Protein AF-A0A7X6ANU0-F1 (afdb_monomer_lite)

Secondary structure (DSSP, 8-state):
--TTT---SEEE-TT--EEESSEEEEEEETTTTEEEEEEPTT-B-TTSPBP-HHHHHHHHHHHHH-TTGGG-

Structure (mmCIF, N/CA/C/O backbone):
data_AF-A0A7X6ANU0-F1
#
_entry.id   AF-A0A7X6ANU0-F1
#
loop_
_atom_site.group_PDB
_atom_site.id
_atom_site.type_symbol
_atom_site.label_atom_id
_atom_site.label_alt_id
_atom_site.label_comp_id
_atom_site.label_asym_id
_atom_site.label_entity_id
_atom_site.label_seq_id
_atom_site.pdbx_PDB_ins_code
_atom_site.Cartn_x
_atom_site.Cartn_y
_atom_site.Cartn_z
_atom_site.occupancy
_atom_site.B_iso_or_equiv
_atom_site.auth_seq_id
_atom_site.auth_comp_id
_atom_site.auth_asym_id
_atom_site.auth_atom_id
_atom_site.pdbx_PDB_model_num
ATOM 1 N N . MET A 1 1 ? -1.578 -18.729 5.537 1.00 47.41 1 MET A N 1
ATOM 2 C CA . MET A 1 1 ? -2.588 -18.348 4.526 1.00 47.41 1 MET A CA 1
ATOM 3 C C . MET A 1 1 ? -3.481 -17.274 5.137 1.00 47.41 1 MET A C 1
ATOM 5 O O . MET A 1 1 ? -4.319 -17.614 5.958 1.00 47.41 1 MET A O 1
ATOM 9 N N . ALA A 1 2 ? -3.230 -15.995 4.833 1.00 60.91 2 ALA A N 1
ATOM 10 C CA . ALA A 1 2 ? -3.854 -14.836 5.497 1.00 60.91 2 ALA A CA 1
ATOM 11 C C . ALA A 1 2 ? -4.831 -14.048 4.589 1.00 60.91 2 ALA A C 1
ATOM 13 O O . ALA A 1 2 ? -5.437 -13.074 5.022 1.00 60.91 2 ALA A O 1
ATOM 14 N N . TYR A 1 3 ? -5.039 -14.523 3.356 1.00 61.50 3 TYR A N 1
ATOM 15 C CA . TYR A 1 3 ? -5.892 -13.897 2.341 1.00 61.50 3 TYR A CA 1
ATOM 16 C C . TYR A 1 3 ? -7.338 -13.562 2.746 1.00 61.50 3 TYR A C 1
ATOM 18 O O . TYR A 1 3 ? -7.845 -12.580 2.226 1.00 61.50 3 TYR A O 1
ATOM 26 N N . PRO A 1 4 ? -8.040 -14.292 3.642 1.00 74.12 4 PRO A N 1
ATOM 27 C CA . PRO A 1 4 ? -9.402 -13.884 3.998 1.00 74.12 4 PRO A CA 1
ATOM 28 C C . PRO A 1 4 ? -9.457 -12.637 4.894 1.00 74.12 4 PRO A C 1
ATOM 30 O O . PRO A 1 4 ? -10.547 -12.137 5.148 1.00 74.12 4 PRO A O 1
ATOM 33 N N . VAL A 1 5 ? -8.315 -12.170 5.416 1.00 85.56 5 VAL A N 1
ATOM 34 C CA . VAL A 1 5 ? -8.245 -11.044 6.364 1.00 85.56 5 VAL A CA 1
ATOM 35 C C . VAL A 1 5 ? -7.407 -9.884 5.825 1.00 85.56 5 VAL A C 1
ATOM 37 O O . VAL A 1 5 ? -7.657 -8.743 6.203 1.00 85.56 5 VAL A O 1
ATOM 40 N N . PHE A 1 6 ? -6.431 -10.157 4.954 1.00 87.88 6 PHE A N 1
ATOM 41 C CA . PHE A 1 6 ? -5.511 -9.152 4.427 1.00 87.88 6 PHE A CA 1
ATOM 42 C C . PHE A 1 6 ? -5.450 -9.185 2.904 1.00 87.88 6 PHE A C 1
ATOM 44 O O . PHE A 1 6 ? -5.341 -10.255 2.302 1.00 87.88 6 PHE A O 1
ATOM 51 N N . ASP A 1 7 ? -5.399 -7.992 2.323 1.00 90.62 7 ASP A N 1
ATOM 52 C CA . ASP A 1 7 ? -5.201 -7.755 0.900 1.00 90.62 7 ASP A CA 1
ATOM 53 C C . ASP A 1 7 ? -3.793 -7.188 0.633 1.00 90.62 7 ASP A C 1
ATOM 55 O O . ASP A 1 7 ? -3.294 -6.380 1.423 1.00 90.62 7 ASP A O 1
ATOM 59 N N . PRO A 1 8 ? -3.118 -7.588 -0.460 1.00 91.88 8 PRO A N 1
ATOM 60 C CA . PRO A 1 8 ? -1.804 -7.058 -0.814 1.00 91.88 8 PRO A CA 1
ATOM 61 C C . PRO A 1 8 ? -1.893 -5.758 -1.631 1.00 91.88 8 PRO A C 1
ATOM 63 O O . PRO A 1 8 ? -2.919 -5.433 -2.224 1.00 91.88 8 PRO A O 1
ATOM 66 N N . LEU A 1 9 ? -0.773 -5.036 -1.739 1.00 93.88 9 LEU A N 1
ATOM 67 C CA . LEU A 1 9 ? -0.662 -3.879 -2.640 1.00 93.88 9 LEU A CA 1
ATOM 68 C C . LEU A 1 9 ? -0.796 -4.270 -4.117 1.00 93.88 9 LEU A C 1
ATOM 70 O O . LEU A 1 9 ? -1.478 -3.585 -4.878 1.00 93.88 9 LEU A O 1
ATOM 74 N N . PHE A 1 10 ? -0.170 -5.383 -4.494 1.00 94.38 10 PHE A N 1
ATOM 75 C CA . PHE A 1 10 ? -0.154 -5.941 -5.842 1.00 94.38 10 PHE A CA 1
ATOM 76 C C . PHE A 1 10 ? -0.526 -7.415 -5.780 1.00 94.38 10 PHE A C 1
ATOM 78 O O . PHE A 1 10 ? -0.198 -8.109 -4.815 1.00 94.38 10 PHE A O 1
ATOM 85 N N . TYR A 1 11 ? -1.193 -7.889 -6.821 1.00 93.38 11 TYR A N 1
ATOM 86 C CA . TYR A 1 11 ? -1.563 -9.286 -6.985 1.00 93.38 11 TYR A CA 1
ATOM 87 C C . TYR A 1 11 ? -0.975 -9.817 -8.290 1.00 93.38 11 TYR A C 1
ATOM 89 O O . TYR A 1 11 ? -0.512 -9.039 -9.123 1.00 93.38 11 TYR A O 1
ATOM 97 N N . PHE A 1 12 ? -0.977 -11.133 -8.469 1.00 93.25 12 PHE A N 1
ATOM 98 C CA . PHE A 1 12 ? -0.582 -11.758 -9.725 1.00 93.25 12 PHE A CA 1
ATOM 99 C C . PHE A 1 12 ? -1.665 -12.723 -10.198 1.00 93.25 12 PHE A C 1
ATOM 101 O O . PHE A 1 12 ? -2.343 -13.358 -9.388 1.00 93.25 12 PHE A O 1
ATOM 108 N N . ASP A 1 13 ? -1.876 -12.786 -11.508 1.00 92.44 13 ASP A N 1
ATOM 109 C CA . ASP A 1 13 ? -2.871 -13.676 -12.100 1.00 92.44 13 ASP A CA 1
ATOM 110 C C . ASP A 1 13 ? -2.349 -15.121 -12.221 1.00 92.44 13 ASP A C 1
ATOM 112 O O . ASP A 1 13 ? -1.247 -15.460 -11.787 1.00 92.44 13 ASP A O 1
ATOM 116 N N . GLN A 1 14 ? -3.169 -16.000 -12.799 1.00 94.06 14 GLN A N 1
ATOM 117 C CA . GLN A 1 14 ? -2.838 -17.420 -12.971 1.00 94.06 14 GLN A CA 1
ATOM 118 C C . GLN A 1 14 ? -1.637 -17.641 -13.903 1.00 94.06 14 GLN A C 1
ATOM 120 O O . GLN A 1 14 ? -0.976 -18.674 -13.811 1.00 94.06 14 GLN A O 1
ATOM 125 N N . ASP A 1 15 ? -1.351 -16.662 -14.760 1.00 94.81 15 ASP A N 1
ATOM 126 C CA . ASP A 1 15 ? -0.253 -16.665 -15.720 1.00 94.81 15 ASP A CA 1
ATOM 127 C C . ASP A 1 15 ? 1.009 -15.983 -15.147 1.00 94.81 15 ASP A C 1
ATOM 129 O O . ASP A 1 15 ? 2.055 -15.951 -15.797 1.00 94.81 15 ASP A O 1
ATOM 133 N N . GLY A 1 16 ? 0.939 -15.474 -13.909 1.00 93.06 16 GLY A N 1
ATOM 134 C CA . GLY A 1 16 ? 2.040 -14.821 -13.203 1.00 93.06 16 GLY A CA 1
ATOM 135 C C . GLY A 1 16 ? 2.212 -13.337 -13.535 1.00 93.06 16 GLY A C 1
ATOM 136 O O . GLY A 1 16 ? 3.225 -12.746 -13.147 1.00 93.06 16 GLY A O 1
ATOM 137 N N . ASN A 1 17 ? 1.256 -12.714 -14.228 1.00 95.19 17 ASN A N 1
ATOM 138 C CA . ASN A 1 17 ? 1.320 -11.284 -14.513 1.00 95.19 17 ASN A CA 1
ATOM 139 C C . ASN A 1 17 ? 0.915 -10.484 -13.278 1.00 95.19 17 ASN A C 1
ATOM 141 O O . ASN A 1 17 ? -0.158 -10.694 -12.714 1.00 95.19 17 ASN A O 1
ATOM 145 N N . TRP A 1 18 ? 1.759 -9.532 -12.889 1.00 93.31 18 TRP A N 1
ATOM 146 C CA . TRP A 1 18 ? 1.490 -8.631 -11.773 1.00 93.31 18 TRP A CA 1
ATOM 147 C C . TRP A 1 18 ? 0.508 -7.524 -12.157 1.00 93.31 18 TRP A C 1
ATOM 149 O O . TRP A 1 18 ? 0.622 -6.925 -13.227 1.00 93.31 18 TRP A O 1
ATOM 159 N N . PHE A 1 19 ? -0.410 -7.199 -11.248 1.00 93.00 19 PHE A N 1
ATOM 160 C CA . PHE A 1 19 ? -1.341 -6.085 -11.387 1.00 93.00 19 PHE A CA 1
ATOM 161 C C . PHE A 1 19 ? -1.613 -5.375 -10.045 1.00 93.00 19 PHE A C 1
ATOM 163 O O . PHE A 1 19 ? -1.515 -5.995 -8.980 1.00 93.00 19 PHE A O 1
ATOM 170 N N . PRO A 1 20 ? -1.951 -4.070 -10.058 1.00 94.81 20 PRO A N 1
ATOM 171 C CA . PRO A 1 20 ? -2.281 -3.324 -8.842 1.00 94.81 20 PRO A CA 1
ATOM 172 C C . PRO A 1 20 ? -3.567 -3.827 -8.171 1.00 94.81 20 PRO A C 1
ATOM 174 O O . PRO A 1 20 ? -4.586 -4.018 -8.842 1.00 94.81 20 PRO A O 1
ATOM 177 N N . TRP A 1 21 ? -3.536 -3.992 -6.845 1.00 94.81 21 TRP A N 1
ATOM 178 C CA . TRP A 1 21 ? -4.688 -4.394 -6.030 1.00 94.81 21 TRP A CA 1
ATOM 179 C C . TRP A 1 21 ? -5.115 -3.278 -5.073 1.00 94.81 21 TRP A C 1
ATOM 181 O O . TRP A 1 21 ? -5.969 -2.483 -5.456 1.00 94.81 21 TRP A O 1
ATOM 191 N N . LEU A 1 22 ? -4.512 -3.147 -3.882 1.00 95.31 22 LEU A N 1
ATOM 192 C CA . LEU A 1 22 ? -4.732 -1.975 -3.013 1.00 95.31 22 LEU A CA 1
ATOM 193 C C . LEU A 1 22 ? -3.979 -0.726 -3.499 1.0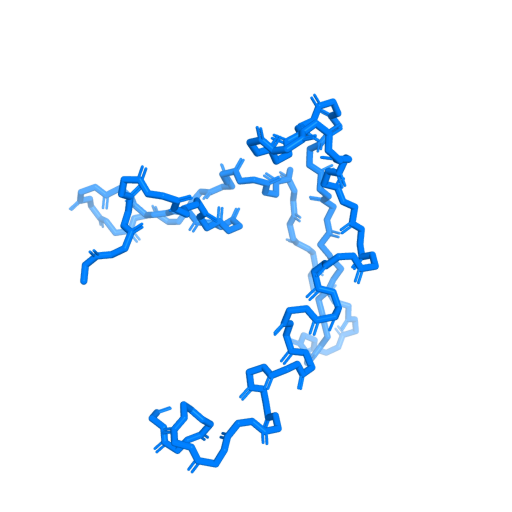0 95.31 22 LEU A C 1
ATOM 195 O O . LEU A 1 22 ? -4.398 0.401 -3.226 1.00 95.31 22 LEU A O 1
ATOM 199 N N . ALA A 1 23 ? -2.875 -0.916 -4.222 1.00 96.12 23 ALA A N 1
ATOM 200 C CA . ALA A 1 23 ? -2.207 0.169 -4.923 1.00 96.12 23 ALA A CA 1
ATOM 201 C C . ALA A 1 23 ? -2.961 0.527 -6.214 1.00 96.12 23 ALA A C 1
ATOM 203 O O . ALA A 1 23 ? -3.612 -0.313 -6.841 1.00 96.12 23 ALA A O 1
ATOM 204 N N . GLU A 1 24 ? -2.842 1.784 -6.621 1.00 95.75 24 GLU A N 1
ATOM 205 C CA . GLU A 1 24 ? -3.224 2.270 -7.944 1.00 95.75 24 GLU A CA 1
ATOM 206 C C . GLU A 1 24 ? -2.051 2.151 -8.923 1.00 95.75 24 GLU A C 1
ATOM 208 O O . GLU A 1 24 ? -2.220 1.658 -10.037 1.00 95.75 24 GLU A O 1
ATOM 213 N N . SER A 1 25 ? -0.848 2.535 -8.488 1.00 95.06 25 SER A N 1
ATOM 214 C CA . SER A 1 25 ? 0.374 2.450 -9.288 1.00 95.06 25 SER A CA 1
ATOM 215 C C . SER A 1 25 ? 1.619 2.264 -8.420 1.00 95.06 25 SER A C 1
ATOM 217 O O . SER A 1 25 ? 1.613 2.530 -7.216 1.00 95.06 25 SER A O 1
ATOM 219 N N . ALA A 1 26 ? 2.697 1.800 -9.053 1.00 94.25 26 ALA A N 1
ATOM 220 C CA . ALA A 1 26 ? 4.052 1.877 -8.528 1.00 94.25 26 ALA A CA 1
ATOM 221 C C . ALA A 1 26 ? 4.996 2.331 -9.640 1.00 94.25 26 ALA A C 1
ATOM 223 O O . ALA A 1 26 ? 5.043 1.716 -10.706 1.00 94.25 26 ALA A O 1
ATOM 2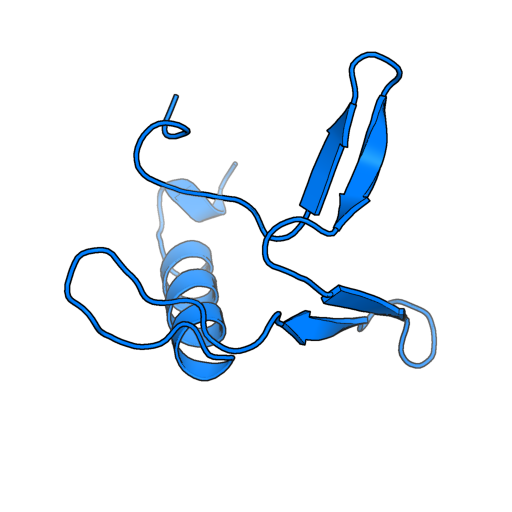24 N N . GLU A 1 27 ? 5.755 3.387 -9.376 1.00 94.62 27 GLU A N 1
ATOM 225 C CA . GLU A 1 27 ? 6.690 3.982 -10.326 1.00 94.62 27 GLU A CA 1
ATOM 226 C C . GLU A 1 27 ? 8.103 3.996 -9.726 1.00 94.62 27 GLU A C 1
ATOM 228 O O . GLU A 1 27 ? 8.273 4.413 -8.575 1.00 94.62 27 GLU A O 1
ATOM 233 N N . PRO A 1 28 ? 9.134 3.532 -10.456 1.00 95.12 28 PRO A N 1
ATOM 234 C CA . PRO A 1 28 ? 10.502 3.589 -9.966 1.00 95.12 28 PRO A CA 1
ATOM 235 C C . PRO A 1 28 ? 10.980 5.043 -9.896 1.00 95.12 28 PRO A C 1
ATOM 237 O O . PRO A 1 28 ? 10.745 5.849 -10.796 1.00 95.12 28 PRO A O 1
ATOM 240 N N . VAL A 1 29 ? 11.710 5.363 -8.835 1.00 95.31 29 VAL A N 1
ATOM 241 C CA . VAL A 1 29 ? 12.331 6.665 -8.597 1.00 95.31 29 VAL A CA 1
ATOM 242 C C . VAL A 1 29 ? 13.841 6.521 -8.771 1.00 95.31 29 VAL A C 1
ATOM 244 O O . VAL A 1 29 ? 14.475 5.668 -8.147 1.00 95.31 29 VAL A O 1
ATOM 247 N N . GLY A 1 30 ? 14.436 7.375 -9.606 1.00 92.44 30 GLY A N 1
ATOM 248 C CA . GLY A 1 30 ? 15.883 7.398 -9.824 1.00 92.44 30 GLY A CA 1
ATOM 249 C C . GLY A 1 30 ? 16.403 6.138 -10.517 1.00 92.44 30 GLY A C 1
ATOM 250 O O . GLY A 1 30 ? 16.004 5.833 -11.637 1.00 92.44 30 GLY A O 1
ATOM 251 N N . ASP A 1 31 ? 17.318 5.428 -9.860 1.00 91.25 31 ASP A N 1
ATOM 252 C CA . ASP A 1 31 ? 17.963 4.212 -10.377 1.00 91.25 31 ASP A CA 1
ATOM 253 C C . ASP A 1 31 ? 17.123 2.934 -10.193 1.00 91.25 31 ASP A C 1
ATOM 255 O O . ASP A 1 31 ? 17.574 1.844 -10.542 1.00 91.25 31 ASP A O 1
ATOM 259 N N . GLY A 1 32 ? 15.903 3.058 -9.660 1.00 85.94 32 GLY A N 1
ATOM 260 C CA . GLY A 1 32 ? 15.006 1.932 -9.397 1.00 85.94 32 GLY A CA 1
ATOM 261 C C . GLY A 1 32 ? 15.198 1.278 -8.027 1.00 85.94 32 GLY A C 1
ATOM 262 O O . GLY A 1 32 ? 14.490 0.318 -7.717 1.00 85.94 32 GLY A O 1
ATOM 263 N N . SER A 1 33 ? 16.092 1.806 -7.183 1.00 90.94 33 SER A N 1
ATOM 264 C CA . SER A 1 33 ? 16.241 1.373 -5.782 1.00 90.94 33 SER A CA 1
ATOM 265 C C . SER A 1 33 ? 15.147 1.931 -4.866 1.00 90.94 33 SER A C 1
ATOM 267 O O . SER A 1 33 ? 14.999 1.501 -3.726 1.00 90.94 33 SER A O 1
ATOM 269 N N . SER A 1 34 ? 14.385 2.916 -5.340 1.00 92.88 34 SER A N 1
ATOM 270 C CA . SER A 1 34 ? 13.237 3.500 -4.647 1.00 92.88 34 SER A CA 1
ATOM 271 C C . SER A 1 34 ? 12.021 3.461 -5.554 1.00 92.88 34 SER A C 1
ATOM 273 O O . SER A 1 34 ? 12.151 3.596 -6.766 1.00 92.88 34 SER A O 1
ATOM 275 N N . TRP A 1 35 ? 10.842 3.280 -4.969 1.00 93.31 35 TRP A N 1
ATOM 276 C CA . TRP A 1 35 ? 9.582 3.198 -5.700 1.00 93.31 35 TRP A CA 1
ATOM 277 C C . TRP A 1 35 ? 8.553 4.101 -5.034 1.00 93.31 35 TRP A C 1
ATOM 279 O O . TRP A 1 35 ? 8.393 4.073 -3.813 1.00 93.31 35 TRP A O 1
ATOM 289 N N . GLN A 1 36 ? 7.856 4.898 -5.837 1.00 95.00 36 GLN A N 1
ATOM 290 C CA . GLN A 1 36 ? 6.697 5.657 -5.401 1.00 95.00 36 GLN A CA 1
ATOM 291 C C . GLN A 1 36 ? 5.451 4.812 -5.634 1.00 95.00 36 GLN A C 1
ATOM 293 O O . GLN A 1 36 ? 5.159 4.432 -6.763 1.00 95.00 36 GLN A O 1
ATOM 298 N N . VAL A 1 37 ? 4.720 4.524 -4.560 1.00 94.81 37 VAL A N 1
ATOM 299 C CA . VAL A 1 37 ? 3.465 3.772 -4.608 1.00 94.81 37 VAL A CA 1
ATOM 300 C C . VAL A 1 37 ? 2.308 4.722 -4.336 1.00 94.81 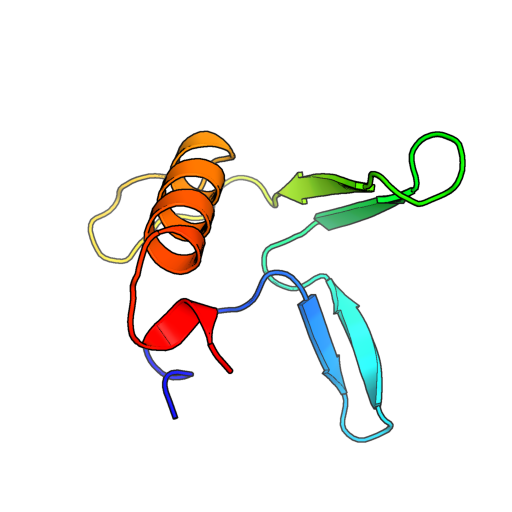37 VAL A C 1
ATOM 302 O O . VAL A 1 37 ? 2.276 5.370 -3.288 1.00 94.81 37 VAL A O 1
ATOM 305 N N . THR A 1 38 ? 1.346 4.771 -5.253 1.00 96.31 38 THR A N 1
ATOM 306 C CA . THR A 1 38 ? 0.079 5.486 -5.060 1.00 96.31 38 THR A CA 1
ATOM 307 C C . THR A 1 38 ? -0.975 4.497 -4.585 1.00 96.31 38 THR A C 1
ATOM 309 O O . THR A 1 38 ? -1.150 3.439 -5.188 1.00 96.31 38 THR A O 1
ATOM 312 N N . LEU A 1 39 ? -1.667 4.817 -3.491 1.00 96.00 39 LEU A N 1
ATOM 313 C CA . LEU A 1 39 ? -2.730 3.979 -2.932 1.00 96.00 39 LEU A CA 1
ATOM 314 C C . LEU A 1 39 ? -4.084 4.368 -3.510 1.00 96.00 39 LEU A C 1
ATOM 316 O O . LEU A 1 39 ? -4.338 5.547 -3.746 1.00 96.00 39 LEU A O 1
ATOM 320 N N . ARG A 1 40 ? -4.974 3.385 -3.665 1.00 95.50 40 ARG A N 1
ATOM 321 C CA . ARG A 1 40 ? -6.369 3.662 -4.014 1.00 95.50 40 ARG A CA 1
ATOM 322 C C . ARG A 1 40 ? -7.058 4.435 -2.892 1.00 95.50 40 ARG A C 1
ATOM 324 O O . ARG A 1 40 ? -6.944 4.086 -1.717 1.00 95.50 40 ARG A O 1
ATOM 331 N N . GLU A 1 41 ? -7.827 5.447 -3.271 1.00 94.81 41 GLU A N 1
ATOM 332 C CA . GLU A 1 41 ? -8.617 6.237 -2.331 1.00 94.81 41 GLU A CA 1
ATOM 333 C C . GLU A 1 41 ? -9.886 5.506 -1.865 1.00 94.81 41 GLU A C 1
ATOM 335 O O . GLU A 1 41 ? -10.416 4.621 -2.538 1.00 94.81 41 GLU A O 1
ATOM 340 N N . GLY A 1 42 ? -10.400 5.911 -0.700 1.00 95.25 42 GLY A N 1
ATOM 341 C CA . GLY A 1 42 ? -11.699 5.460 -0.188 1.00 95.25 42 GLY A CA 1
ATOM 342 C C . GLY A 1 42 ? -11.720 4.053 0.416 1.00 95.25 42 GLY A C 1
ATOM 343 O O . GLY A 1 42 ? -12.795 3.566 0.757 1.00 95.25 42 GLY A O 1
ATOM 344 N N . ILE A 1 43 ? -10.564 3.403 0.572 1.00 95.00 43 ILE A N 1
ATOM 345 C CA . ILE A 1 43 ? -10.455 2.096 1.229 1.00 95.00 43 ILE A CA 1
ATOM 346 C C . ILE A 1 43 ? -10.353 2.281 2.746 1.00 95.00 43 ILE A C 1
ATOM 348 O O . ILE A 1 43 ? -9.604 3.126 3.239 1.00 95.00 43 ILE A O 1
ATOM 352 N N . THR A 1 44 ? -11.082 1.456 3.492 1.00 95.75 44 THR A N 1
ATOM 353 C CA . THR A 1 44 ? -11.049 1.410 4.958 1.00 95.75 44 THR A CA 1
ATOM 354 C C . THR A 1 44 ? -10.746 0.003 5.446 1.00 95.75 44 THR A C 1
ATOM 356 O O . THR A 1 44 ? -11.203 -0.976 4.854 1.00 95.75 44 THR A O 1
ATOM 359 N N . PHE A 1 45 ? -10.041 -0.101 6.565 1.00 94.38 45 PHE A N 1
ATOM 360 C CA . PHE A 1 45 ? -9.902 -1.351 7.301 1.00 94.38 45 PHE A CA 1
ATOM 361 C C . PHE A 1 45 ? -11.237 -1.777 7.932 1.00 94.38 45 PHE A C 1
ATOM 363 O O . PHE A 1 45 ? -12.200 -1.010 7.999 1.00 94.38 45 PHE A O 1
ATOM 370 N N . HIS A 1 46 ? -11.292 -3.011 8.438 1.00 93.75 46 HIS A N 1
ATOM 371 C CA . HIS A 1 46 ? -12.497 -3.572 9.061 1.00 93.75 46 HIS A CA 1
ATOM 372 C C . HIS A 1 46 ? -12.975 -2.811 10.313 1.00 93.75 46 HIS A C 1
ATOM 374 O O . HIS A 1 46 ? -14.133 -2.951 10.697 1.00 93.75 46 HIS A O 1
ATOM 380 N N . ASP A 1 47 ? -12.113 -2.011 10.946 1.00 94.38 47 ASP A N 1
ATOM 381 C CA . ASP A 1 47 ? -12.454 -1.150 12.087 1.00 94.38 47 ASP A CA 1
ATOM 382 C C . ASP A 1 47 ? -12.926 0.261 11.676 1.00 94.38 47 ASP A C 1
ATOM 384 O O . ASP A 1 47 ? -13.246 1.084 12.534 1.00 94.38 47 ASP A O 1
ATOM 388 N N . GLY A 1 48 ? -12.991 0.541 10.370 1.00 95.06 48 GLY A N 1
ATOM 389 C CA . GLY A 1 48 ? -13.407 1.824 9.808 1.00 95.06 48 GLY A CA 1
ATOM 390 C C . GLY A 1 48 ? -12.290 2.862 9.684 1.00 95.06 48 GLY A C 1
ATOM 391 O O . GLY A 1 48 ? -12.541 3.945 9.152 1.00 95.06 48 GLY A O 1
ATOM 392 N N . THR A 1 49 ? -11.063 2.569 10.127 1.00 95.94 49 THR A N 1
ATOM 393 C CA . THR A 1 49 ? -9.923 3.465 9.889 1.00 95.94 49 THR A CA 1
ATOM 394 C C . THR A 1 49 ? -9.551 3.488 8.398 1.00 95.94 49 THR A C 1
ATOM 396 O O . THR A 1 49 ? -9.668 2.467 7.715 1.00 95.94 49 THR A O 1
ATOM 399 N N . PRO A 1 50 ? -9.140 4.641 7.838 1.00 95.88 50 PRO A N 1
ATOM 400 C CA . PRO A 1 50 ? -8.776 4.726 6.428 1.00 95.88 50 PRO A CA 1
ATOM 401 C C . PRO A 1 50 ? -7.430 4.050 6.153 1.00 95.88 50 PRO A C 1
ATOM 403 O O . PRO A 1 50 ? -6.484 4.174 6.934 1.00 95.88 50 PRO A O 1
ATOM 406 N N . LEU A 1 51 ? -7.321 3.403 4.994 1.00 94.81 51 LEU A N 1
ATOM 407 C CA . LEU A 1 51 ? -6.034 3.000 4.443 1.00 94.81 51 LEU A CA 1
ATOM 408 C C . LEU A 1 51 ? -5.301 4.243 3.921 1.00 94.81 51 LEU A C 1
ATOM 410 O O . LEU A 1 51 ? -5.801 4.949 3.048 1.00 94.81 51 LEU A O 1
ATOM 414 N N . ASN A 1 52 ? -4.106 4.507 4.449 1.00 95.31 52 ASN A N 1
ATOM 415 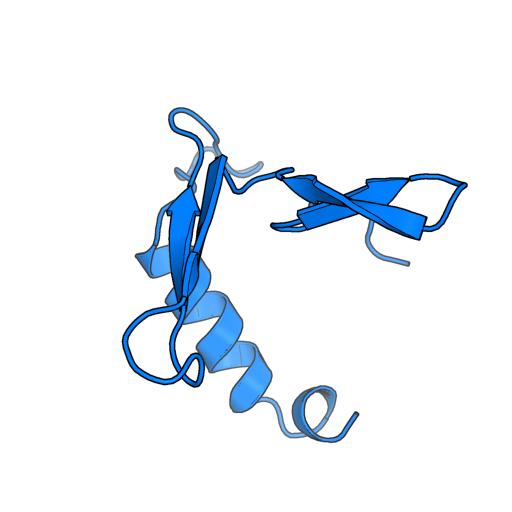C CA . ASN A 1 52 ? -3.237 5.595 4.005 1.00 95.31 52 ASN A CA 1
ATOM 416 C C . ASN A 1 52 ? -1.753 5.190 4.078 1.00 95.31 52 ASN A C 1
ATOM 418 O O . ASN A 1 52 ? -1.408 4.098 4.536 1.00 95.31 52 ASN A O 1
ATOM 422 N N . ALA A 1 53 ? -0.872 6.078 3.607 1.00 94.12 53 ALA A N 1
ATOM 423 C CA . ALA A 1 53 ? 0.567 5.826 3.579 1.00 94.12 53 ALA A CA 1
ATOM 424 C C . ALA A 1 53 ? 1.156 5.591 4.981 1.00 94.12 53 ALA A C 1
ATOM 426 O O . ALA A 1 53 ? 1.989 4.702 5.140 1.00 94.12 53 ALA A O 1
ATOM 427 N N . ASP A 1 54 ? 0.691 6.317 6.002 1.00 94.81 54 ASP A N 1
ATOM 428 C CA . ASP A 1 54 ? 1.185 6.175 7.378 1.00 94.81 54 ASP A CA 1
ATOM 429 C C . ASP A 1 54 ? 0.899 4.781 7.948 1.00 94.81 54 ASP A C 1
ATOM 431 O O . ASP A 1 54 ? 1.777 4.167 8.559 1.00 94.81 54 ASP A O 1
ATOM 435 N N . ALA A 1 55 ? -0.302 4.243 7.704 1.00 92.25 55 ALA A N 1
ATOM 436 C CA . ALA A 1 55 ? -0.673 2.890 8.119 1.00 92.25 55 ALA A CA 1
ATOM 437 C C . ALA A 1 55 ? 0.240 1.830 7.478 1.00 92.25 55 ALA A C 1
ATOM 439 O O . ALA A 1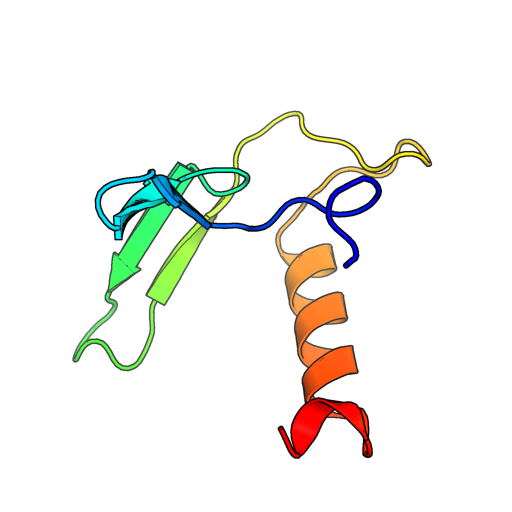 55 ? 0.676 0.887 8.143 1.00 92.25 55 ALA A O 1
ATOM 440 N N . LEU A 1 56 ? 0.579 2.014 6.201 1.00 90.25 56 LEU A N 1
ATOM 441 C CA . LEU A 1 56 ? 1.496 1.139 5.472 1.00 90.25 56 LEU A CA 1
ATOM 442 C C . LEU A 1 56 ? 2.936 1.240 5.977 1.00 90.25 56 LEU A C 1
ATOM 444 O O . LEU A 1 56 ? 3.586 0.216 6.185 1.00 90.25 56 LEU A O 1
ATOM 448 N N . ILE A 1 57 ? 3.427 2.454 6.230 1.00 91.50 57 ILE A N 1
ATOM 449 C CA . ILE A 1 57 ? 4.763 2.676 6.798 1.00 91.50 57 ILE A CA 1
ATOM 450 C C . ILE A 1 57 ? 4.862 2.028 8.180 1.00 91.50 57 ILE A C 1
ATOM 452 O O . ILE A 1 57 ? 5.863 1.368 8.473 1.00 91.50 57 ILE A O 1
ATOM 456 N N . ALA A 1 58 ? 3.830 2.174 9.014 1.00 90.88 58 ALA A N 1
ATOM 457 C CA . ALA A 1 58 ? 3.775 1.542 10.326 1.00 90.88 58 ALA A CA 1
ATOM 458 C C . ALA A 1 58 ? 3.851 0.014 10.203 1.00 90.88 58 ALA A C 1
ATOM 460 O O . ALA A 1 58 ? 4.720 -0.600 10.820 1.00 90.88 58 ALA A O 1
ATOM 461 N N . GLN A 1 59 ? 3.017 -0.589 9.347 1.00 87.88 59 GLN A N 1
ATOM 462 C CA . GLN A 1 59 ? 3.013 -2.035 9.109 1.00 87.88 59 GLN A CA 1
ATOM 463 C C . GLN A 1 59 ? 4.370 -2.547 8.603 1.00 87.88 59 GLN A C 1
ATOM 465 O O . GLN A 1 59 ? 4.891 -3.529 9.138 1.00 87.88 59 GLN A O 1
ATOM 470 N N . HIS A 1 60 ? 4.975 -1.872 7.625 1.00 87.56 60 HIS A N 1
ATOM 471 C CA . HIS A 1 60 ? 6.274 -2.266 7.082 1.00 87.56 60 HIS A CA 1
ATOM 472 C C . HIS A 1 60 ? 7.395 -2.128 8.124 1.00 87.56 60 HIS A C 1
ATOM 474 O O . HIS A 1 60 ? 8.208 -3.035 8.288 1.00 87.56 60 HIS A O 1
ATOM 480 N N . THR A 1 61 ? 7.391 -1.039 8.898 1.00 89.12 61 THR A N 1
ATOM 481 C CA . THR A 1 61 ? 8.353 -0.812 9.989 1.00 89.12 61 THR A CA 1
ATOM 482 C C . THR A 1 61 ? 8.222 -1.874 11.079 1.00 89.12 61 THR A C 1
ATOM 484 O O . THR A 1 61 ? 9.232 -2.351 11.595 1.00 89.12 61 THR A O 1
ATOM 487 N N . THR A 1 62 ? 6.997 -2.275 11.43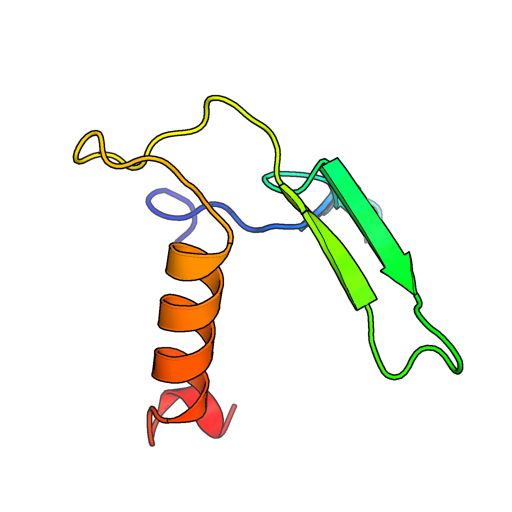3 1.00 88.00 62 THR A N 1
ATOM 488 C CA . THR A 1 62 ? 6.764 -3.360 12.394 1.00 88.00 62 THR A CA 1
ATOM 489 C C . THR A 1 62 ? 7.341 -4.677 11.890 1.00 88.00 62 THR A C 1
ATOM 491 O O . THR A 1 62 ? 8.041 -5.340 12.645 1.00 88.00 62 THR A O 1
ATOM 494 N N . ILE A 1 63 ? 7.104 -5.030 10.623 1.00 85.19 63 ILE A N 1
ATOM 495 C CA . ILE A 1 63 ? 7.615 -6.277 10.036 1.00 85.19 63 ILE A CA 1
ATOM 496 C C . ILE A 1 63 ? 9.142 -6.290 9.985 1.00 85.19 63 ILE A C 1
ATOM 498 O O . ILE A 1 63 ? 9.751 -7.273 10.393 1.00 85.19 63 ILE A O 1
ATOM 502 N N . LEU A 1 64 ? 9.766 -5.203 9.526 1.00 86.75 64 LEU A N 1
ATOM 503 C CA . LEU A 1 64 ? 11.227 -5.114 9.433 1.00 86.75 64 LEU A CA 1
ATOM 504 C C . LEU A 1 64 ? 11.913 -5.245 10.797 1.00 86.75 64 LEU A C 1
ATOM 506 O O . LEU A 1 64 ? 13.013 -5.791 10.882 1.00 86.75 64 LEU A O 1
ATOM 510 N N . ASN A 1 65 ? 11.259 -4.761 11.853 1.00 87.56 65 ASN A N 1
ATOM 511 C CA . ASN A 1 65 ? 11.757 -4.840 13.222 1.00 87.56 65 ASN A CA 1
ATOM 512 C C . ASN A 1 65 ? 11.347 -6.133 13.949 1.00 87.56 65 ASN A C 1
ATOM 514 O O . ASN A 1 65 ? 11.790 -6.349 15.079 1.00 87.56 65 ASN A O 1
ATOM 518 N N . ASP A 1 66 ? 10.508 -6.981 13.347 1.00 88.12 66 ASP A N 1
ATOM 519 C CA . ASP A 1 66 ? 10.093 -8.243 13.950 1.00 88.12 66 ASP A CA 1
ATOM 520 C C . ASP A 1 66 ? 11.226 -9.280 13.824 1.00 88.12 66 ASP A C 1
ATOM 522 O O . ASP A 1 66 ? 11.627 -9.631 12.709 1.00 88.12 66 ASP A O 1
ATOM 526 N N . PRO A 1 67 ? 11.756 -9.806 14.944 1.00 80.06 67 PRO A N 1
ATOM 527 C CA . PRO A 1 67 ? 12.921 -10.686 14.928 1.00 80.06 67 PRO A CA 1
ATOM 528 C C . PRO A 1 67 ? 12.648 -12.068 14.315 1.00 80.06 67 PRO A C 1
ATOM 530 O O . PRO A 1 67 ? 13.597 -12.814 14.084 1.00 80.06 67 PRO A O 1
ATOM 533 N N . ILE A 1 68 ? 11.385 -12.438 14.085 1.00 76.75 68 ILE A N 1
ATOM 534 C CA . ILE A 1 68 ? 10.992 -13.720 13.492 1.00 76.75 68 ILE A CA 1
ATOM 535 C C . ILE A 1 68 ? 10.616 -13.538 12.019 1.00 76.75 68 ILE A C 1
ATOM 537 O O . ILE A 1 68 ? 11.025 -14.346 11.187 1.00 76.75 68 ILE A O 1
ATOM 541 N N . ILE A 1 69 ? 9.857 -12.493 11.679 1.00 71.12 69 ILE A N 1
ATOM 542 C CA . ILE A 1 69 ? 9.359 -12.284 10.310 1.00 71.12 69 ILE A CA 1
ATOM 543 C C . ILE A 1 69 ? 10.444 -11.693 9.394 1.00 71.12 69 ILE A C 1
ATOM 545 O O . ILE A 1 69 ? 10.496 -12.043 8.219 1.00 71.12 69 ILE A O 1
ATOM 549 N N . SER A 1 70 ? 11.349 -10.863 9.920 1.00 61.62 70 SER A N 1
ATOM 550 C CA . SER A 1 70 ? 12.392 -10.170 9.138 1.00 61.62 70 SER A CA 1
ATOM 551 C C . SER A 1 70 ? 13.542 -11.082 8.653 1.00 61.62 70 SER A C 1
ATOM 553 O O . SER A 1 70 ? 14.423 -10.644 7.919 1.00 61.62 70 SER A O 1
ATOM 555 N N . LEU A 1 71 ? 13.561 -12.361 9.056 1.00 53.03 71 LEU A N 1
ATOM 556 C CA . LEU A 1 71 ? 14.607 -13.339 8.704 1.00 53.03 71 LEU A CA 1
ATOM 557 C C . LEU A 1 71 ? 14.237 -14.274 7.535 1.00 53.03 71 LEU A C 1
ATOM 559 O O . LEU A 1 71 ? 15.036 -15.155 7.205 1.00 53.03 71 LEU A O 1
ATOM 563 N N . ALA A 1 72 ? 13.037 -14.131 6.965 1.00 46.53 72 ALA A N 1
ATOM 564 C CA . ALA A 1 72 ? 12.524 -14.979 5.886 1.00 46.53 72 ALA A CA 1
ATOM 565 C C . ALA A 1 72 ? 12.812 -14.415 4.488 1.00 46.53 72 ALA A C 1
ATOM 567 O O . ALA A 1 72 ? 12.716 -13.180 4.311 1.00 46.53 72 ALA A O 1
#

pLDDT: mean 88.74, std 11.41, range [46.53, 96.31]

Sequence (72 aa):
MAYPVFDPLFYFDQDGNWFPWLAESAEPVGDGSSWQVTLREGITFHDGTPLNADALIAQHTTILNDPIISLA

Foldseek 3Di:
DCVVQDDDQWDADPVGDIDGDQWPDWDADDPNPDIDTHGDPPDAHPVRHGDDPVVVVVVVVCQCPDPPNVVD

Radius of gyration: 13.85 Å; chains: 1; bounding box: 31×26×31 Å